Protein 3AZD (pdb70)

Secondary structure (DSSP, 8-state):
-HHHHHHHHHHHHHTTTTHHHHHHHHTTT-/-HHHHHHHHHHHHHHHHHHHHHHHHHHHH-

Solvent-accessible surface area: 5229 Å² total; per-residue (Å²): 118,140,78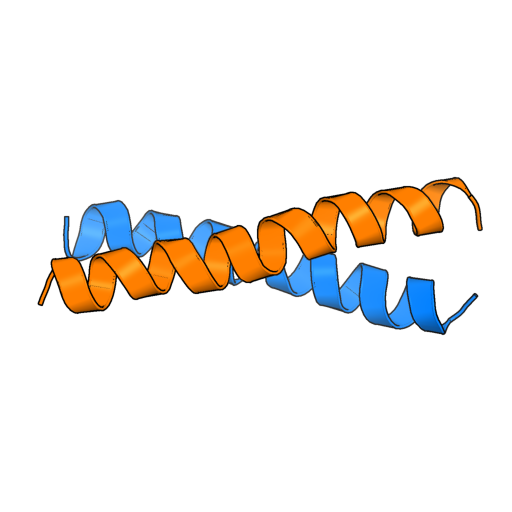,12,160,177,90,29,115,35,15,92,92,61,18,145,125,28,64,77,65,15,39,170,20,136,190,132,65,92,128,138,77,32,140,165,98,15,148,59,29,89,117,56,10,128,104,9,74,84,78,5,46,165,52,92,196,131,63,104

Organism: Saccharomyces cerevisiae (strain ATCC 204508 / S288c) (NCBI:txid559292)

InterPro domains:
  IPR004827 Basic-leucine zipper domain [PF07716] (225-276)
  IPR004827 Basic-leucine zipper domain [PS00036] (231-245)
  IPR004827 Basic-leucine zipper domain [PS50217] (231-276)
  IPR004827 Basic-leucine zipper domain [SM00338] (223-280)
  IPR046347 Basic-leucine zipper domain superfamily [SSF57959] (225-279)
  IPR050946 AP-1 Transcription Factor bZIP [PTHR11462] (76-279)

Foldseek 3Di:
DVVCVVVVCVVVVVVCVVVVVVVVVVVVVD/DVVVVVVCVVCVVVVVVVVVVVVVVVVVPD

Sequence (60 aa):
LEAVRRKIRSLQEQNYHLENEVARLKKLVGLEAVRRKIRSLQEQNYHLENEVARLKKLVG

Radius of gyration: 13.34 Å; Cα contacts (8 Å, |Δi|>4): 40; chains: 2; bounding box: 39×30×15 Å

B-factor: mean 13.56, std 6.85, range [2.0, 35.18]

GO terms:
  GO:0005634 nucleus (C, IDA)
  GO:0001228 DNA-binding transcription activator activity, RNA polymerase II-specific (F, IDA)
  GO:0003682 chromatin binding (F, IDA)
  GO:0003700 DNA-binding transcription factor activity (F, IDA)
  GO:0045899 positive regulation of RNA polymerase II transcription preinitiation complex assembly (P, IDA)
  GO:0043565 sequence-specific DNA binding (F, IDA)
  GO:0045899 positive regulation of RNA polymerase II transcription preinitiation complex assembly (P, IGI)
  GO:1903833 positive regulation of cellular response to amino acid starvation (P, IGI)
  GO:0060261 positive regulation of transcription initiation by RNA polymerase II (P, IGI)
  GO:0001228 DNA-binding transcription activator activity, RNA polymerase II-specific (F, IMP)
  GO:0003700 DNA-binding transcription factor activity (F, IMP)
  GO:0045899 positive regulation of RNA polymerase II transcription preinitiation complex assembly (P, IMP)
  GO:0045944 positive regulation of transcription by RNA polymerase II (P, IMP)
  GO:0010688 negative regulation of ribosomal protein gene transcription by RNA polymerase II (P, IMP)
  GO:0043565 sequence-specific DNA binding (F, HDA)
  GO:1903833 positive regulation of cellular response to amino acid starvation (P, IMP)
  GO:1990139 protein localization to nuclear periphery (P, IMP)
  GO:0031669 cellular response to nutrient levels (P, IMP)
  GO:0060261 positive regulation of transcription initiation by RNA polymerase II (P, IMP)
  GO:0000122 negative regulation of transcription by RNA polymerase II (P, IMP)

Structure (mmCIF, N/CA/C/O backbone):
data_3AZD
#
_entry.id   3AZD
#
_cell.length_a   33.000
_cell.length_b   33.000
_cell.length_c   52.030
_cell.angle_alpha   90.00
_cell.angle_beta   90.00
_cell.angle_gamma   120.00
#
_symmetry.space_group_name_H-M   'P 31'
#
loop_
_entity.id
_entity.type
_entity.pdbx_descri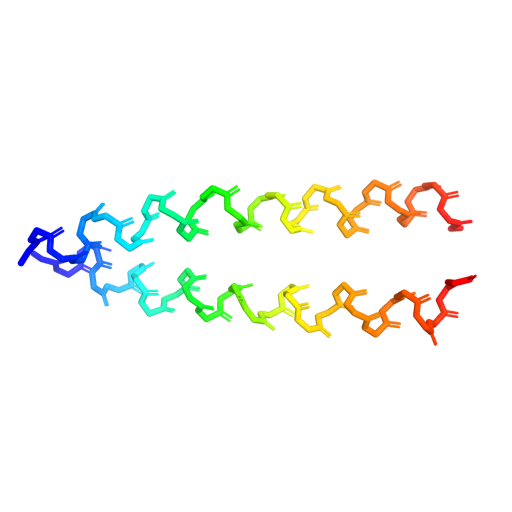ption
1 polymer 'short alpha-tropomyosin,transcription factor GCN4'
2 water water
#
loop_
_atom_site.group_PDB
_atom_site.id
_atom_site.type_symbol
_atom_site.label_atom_id
_atom_site.label_alt_id
_atom_site.label_comp_id
_atom_site.label_asym_id
_atom_site.label_entity_id
_atom_site.label_seq_id
_atom_site.pdbx_PDB_ins_code
_atom_site.Cartn_x
_atom_site.Cartn_y
_atom_site.Cartn_z
_atom_site.occupancy
_atom_site.B_iso_or_equiv
_atom_site.auth_seq_id
_atom_site.auth_comp_id
_atom_site.auth_asym_id
_atom_site.auth_atom_id
_atom_site.pdbx_PDB_model_num
ATOM 1 N N . LEU A 1 6 ? 16.907 -14.013 1.846 1.00 16.74 6 LEU A N 1
ATOM 2 C CA . LEU A 1 6 ? 16.790 -12.682 1.178 1.00 16.10 6 LEU A CA 1
ATOM 3 C C . LEU A 1 6 ? 15.361 -12.480 0.692 1.00 16.32 6 LEU A C 1
ATOM 4 O O . LEU A 1 6 ? 14.780 -11.414 0.865 1.00 16.35 6 LEU A O 1
ATOM 9 N N . GLU A 1 7 ? 14.792 -13.514 0.117 1.00 16.25 7 GLU A N 1
ATOM 10 C CA . GLU A 1 7 ? 13.500 -13.493 -0.519 1.00 15.88 7 GLU A CA 1
ATOM 11 C C . GLU A 1 7 ? 12.320 -12.870 0.260 1.00 16.31 7 GLU A C 1
ATOM 12 O O . GLU A 1 7 ? 11.375 -12.498 -0.352 1.00 17.30 7 GLU A O 1
ATOM 18 N N . ALA A 1 8 ? 12.361 -12.840 1.577 1.00 16.36 8 ALA A N 1
ATOM 19 C CA . ALA A 1 8 ? 11.304 -12.174 2.340 1.00 15.89 8 ALA A CA 1
ATOM 20 C C . ALA A 1 8 ? 11.335 -10.704 1.976 1.00 15.23 8 ALA A C 1
ATOM 21 O O . ALA A 1 8 ? 10.349 -10.136 1.502 1.00 16.29 8 ALA A O 1
ATOM 23 N N . VAL A 1 9 ? 12.503 -10.107 2.168 1.00 14.18 9 VAL A N 1
ATOM 24 C CA . VAL A 1 9 ? 12.751 -8.759 1.712 1.00 12.84 9 VAL A CA 1
ATOM 25 C C . VAL A 1 9 ? 12.556 -8.568 0.204 1.00 12.32 9 VAL A C 1
ATOM 26 O O . VAL A 1 9 ? 11.955 -7.582 -0.198 1.00 14.54 9 VAL A O 1
ATOM 30 N N . ARG A 1 10 ? 12.999 -9.545 -0.595 1.00 12.46 10 ARG A N 1
ATOM 31 C CA . ARG A 1 10 ? 12.985 -9.488 -2.071 1.00 10.71 10 ARG A CA 1
ATOM 32 C C . ARG A 1 10 ? 11.686 -10.008 -2.747 1.00 11.90 10 ARG A C 1
ATOM 33 O O . ARG A 1 10 ? 11.517 -9.786 -3.930 1.00 13.41 10 ARG A O 1
ATOM 41 N N . ARG A 1 11 ? 10.770 -10.679 -2.032 1.00 11.37 11 ARG A N 1
ATOM 42 C CA . ARG A 1 11 ? 9.357 -10.820 -2.521 1.00 10.55 11 ARG A CA 1
ATOM 43 C C . ARG A 1 11 ? 8.583 -9.569 -2.148 1.00 11.74 11 ARG A C 1
ATOM 44 O O . ARG A 1 11 ? 7.731 -9.081 -2.902 1.00 11.50 11 ARG A O 1
ATOM 52 N N . LYS A 1 12 ? 8.890 -9.068 -0.955 1.00 11.68 12 LYS A N 1
ATOM 53 C CA . LYS A 1 12 ? 8.167 -7.951 -0.365 1.00 11.39 12 LYS A CA 1
ATOM 54 C C . LYS A 1 12 ? 8.844 -6.619 -0.684 1.00 11.32 12 LYS A C 1
ATOM 55 O O . LYS A 1 12 ? 8.361 -5.557 -0.320 1.00 11.18 12 LYS A O 1
ATOM 61 N N . ILE A 1 13 ? 9.982 -6.651 -1.354 1.00 9.68 13 ILE A N 1
ATOM 62 C CA . ILE A 1 13 ? 10.514 -5.373 -1.818 1.00 7.34 13 ILE A CA 1
ATOM 63 C C . ILE A 1 13 ? 9.792 -5.030 -3.120 1.00 9.69 13 ILE A C 1
ATOM 64 O O . ILE A 1 13 ? 9.140 -3.971 -3.234 1.00 8.91 13 ILE A O 1
ATOM 69 N N . ARG A 1 14 ? 9.775 -6.046 -3.999 1.00 9.69 14 ARG A N 1
ATOM 70 C CA . ARG A 1 14 ? 8.992 -5.997 -5.194 1.00 10.74 14 ARG A CA 1
ATOM 71 C C . ARG A 1 14 ? 7.544 -5.591 -4.807 1.00 11.83 14 ARG A C 1
ATOM 72 O O . ARG A 1 14 ? 7.153 -4.521 -5.119 1.00 11.39 14 ARG A O 1
ATOM 80 N N . SER A 1 15 ? 6.890 -6.372 -3.936 1.00 10.88 15 SER A N 1
ATOM 81 C CA . SER A 1 15 ? 5.486 -6.185 -3.536 1.00 11.64 15 SER A CA 1
ATOM 82 C C . SER A 1 15 ? 5.163 -4.806 -2.937 1.00 12.03 15 SER A C 1
ATOM 83 O O . SER A 1 15 ? 4.096 -4.204 -3.189 1.00 12.93 15 SER A O 1
ATOM 86 N N . LEU A 1 16 ? 6.103 -4.341 -2.115 1.00 11.57 16 LEU A N 1
ATOM 87 C CA . LEU A 1 16 ? 5.946 -3.107 -1.346 1.00 10.19 16 LEU A CA 1
ATOM 88 C C . LEU A 1 16 ? 6.192 -1.871 -2.211 1.00 10.52 16 LEU A C 1
ATOM 89 O O . LEU A 1 16 ? 5.412 -0.912 -2.139 1.00 9.65 16 LEU A O 1
ATOM 94 N N . GLN A 1 17 ? 7.245 -1.900 -3.036 1.00 12.53 17 GLN A N 1
ATOM 95 C CA . GLN A 1 17 ? 7.445 -0.886 -4.082 1.00 13.52 17 GLN A CA 1
ATOM 96 C C . GLN A 1 17 ? 6.209 -0.890 -4.955 1.00 13.39 17 GLN A C 1
ATOM 97 O O . GLN A 1 17 ? 5.631 0.156 -5.260 1.00 13.09 17 GLN A O 1
ATOM 103 N N . GLU A 1 18 ? 5.822 -2.106 -5.327 1.00 13.63 18 GLU A N 1
ATOM 104 C CA . GLU A 1 18 ? 4.726 -2.400 -6.242 1.00 12.58 18 GLU A CA 1
ATOM 105 C C . GLU A 1 18 ? 3.384 -1.875 -5.702 1.00 13.34 18 GLU A C 1
ATOM 106 O O . GLU A 1 18 ? 2.434 -1.612 -6.455 1.00 11.11 18 GLU A O 1
ATOM 112 N N . GLN A 1 19 ? 3.327 -1.702 -4.385 1.00 12.60 19 GLN A N 1
ATOM 113 C CA . GLN A 1 19 ? 2.173 -1.085 -3.733 1.00 13.37 19 GLN A CA 1
ATOM 114 C C . GLN A 1 19 ? 2.423 0.408 -3.505 1.00 12.80 19 GLN A C 1
ATOM 115 O O . GLN A 1 19 ? 1.477 1.187 -3.317 1.00 12.42 19 GLN A O 1
ATOM 121 N N . ASN A 1 20 ? 3.689 0.775 -3.587 1.00 11.47 20 ASN A N 1
ATOM 122 C CA . ASN A 1 20 ? 4.225 2.122 -3.339 1.00 11.07 20 ASN A CA 1
ATOM 123 C C . ASN A 1 20 ? 4.228 2.974 -4.587 1.00 12.42 20 ASN A C 1
ATOM 124 O O . ASN A 1 20 ? 5.044 3.893 -4.745 1.00 12.73 20 ASN A O 1
ATOM 129 N N . TYR A 1 21 ? 3.440 2.502 -5.526 1.00 11.36 21 TYR A N 1
ATOM 130 C CA . TYR A 1 21 ? 3.033 3.193 -6.720 1.00 11.39 21 TYR A CA 1
ATOM 131 C C . TYR A 1 21 ? 1.579 2.764 -6.957 1.00 12.15 21 TYR A C 1
ATOM 132 O O . TYR A 1 21 ? 0.872 3.259 -7.776 1.00 12.25 21 TYR A O 1
ATOM 141 N N . HIS A 1 22 ? 1.163 1.757 -6.221 1.00 11.95 22 HIS A N 1
ATOM 142 C CA . HIS A 1 22 ? -0.201 1.295 -6.429 1.00 10.96 22 HIS A CA 1
ATOM 143 C C . HIS A 1 22 ? -1.122 2.339 -5.872 1.00 9.69 22 HIS A C 1
ATOM 144 O O . HIS A 1 22 ? -1.981 2.885 -6.574 1.00 10.23 22 HIS A O 1
ATOM 151 N N . LEU A 1 23 ? -0.862 2.625 -4.606 1.00 8.59 23 LEU A N 1
ATOM 152 C CA . LEU A 1 23 ? -1.506 3.663 -3.864 1.00 9.64 23 LEU A CA 1
ATOM 153 C C . LEU A 1 23 ? -0.938 5.032 -4.143 1.00 10.69 23 LEU A C 1
ATOM 154 O O . LEU A 1 23 ? -1.635 6.042 -3.977 1.00 11.50 23 LEU A O 1
ATOM 159 N N . GLU A 1 24 ? 0.333 5.044 -4.546 1.00 10.10 24 GLU A N 1
ATOM 160 C CA . GLU A 1 24 ? 1.065 6.280 -4.753 1.00 9.73 24 GLU A CA 1
ATOM 161 C C . GLU A 1 24 ? 0.490 7.005 -5.953 1.00 9.87 24 GLU A C 1
ATOM 162 O O . GLU A 1 24 ? 0.213 8.177 -5.829 1.00 8.95 24 GLU A O 1
ATOM 168 N N . ASN A 1 25 ? 0.219 6.316 -7.063 1.00 11.38 25 ASN A N 1
ATOM 169 C CA . ASN A 1 25 ? -0.609 6.893 -8.142 1.00 9.46 25 ASN A CA 1
ATOM 170 C C . ASN A 1 25 ? -2.114 6.673 -8.026 1.00 11.80 25 ASN A C 1
ATOM 171 O O . ASN A 1 25 ? -2.861 7.096 -8.908 1.00 11.39 25 ASN A O 1
ATOM 176 N N . GLU A 1 26 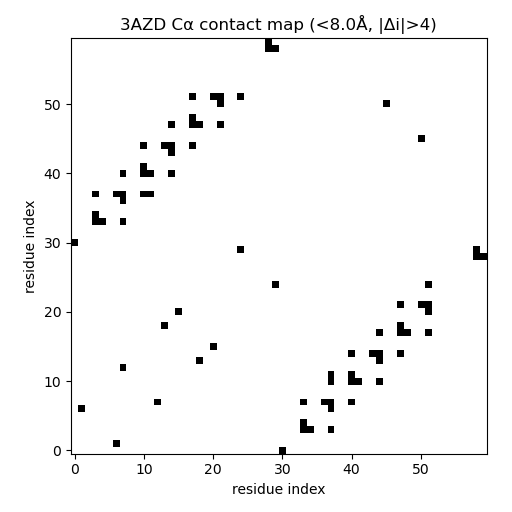? -2.559 5.975 -6.981 1.00 13.84 26 GLU A N 1
ATOM 177 C CA . GLU A 1 26 ? -3.996 5.871 -6.695 1.00 14.31 26 GLU A CA 1
ATOM 178 C C . GLU A 1 26 ? -4.437 7.152 -6.012 1.00 14.42 26 GLU A C 1
ATOM 179 O O . GLU A 1 26 ? -5.401 7.800 -6.443 1.00 14.75 26 GLU A O 1
ATOM 185 N N . VAL A 1 27 ? -3.716 7.489 -4.941 1.00 14.07 27 VAL A N 1
ATOM 186 C CA . VAL A 1 27 ? -3.888 8.739 -4.203 1.00 13.70 27 VAL A CA 1
ATOM 187 C C . VAL A 1 27 ? -3.921 9.916 -5.154 1.00 12.91 27 VAL A C 1
ATOM 188 O O . VAL A 1 27 ? -4.776 10.783 -5.052 1.00 13.04 27 VAL A O 1
ATOM 192 N N . ALA A 1 28 ? -3.000 9.915 -6.103 1.00 12.77 28 ALA A N 1
ATOM 193 C CA . ALA A 1 28 ? -2.891 11.074 -6.945 1.00 12.70 28 ALA A CA 1
ATOM 194 C C . ALA A 1 28 ? -4.200 11.361 -7.625 1.00 12.26 28 ALA A C 1
ATOM 195 O O . ALA A 1 28 ? -4.916 12.270 -7.296 1.00 13.74 28 ALA A O 1
ATOM 197 N N . ARG A 1 29 ? -4.566 10.387 -8.413 1.00 10.26 29 ARG A N 1
ATOM 198 C CA . ARG A 1 29 ? -5.790 10.438 -9.168 1.00 11.03 29 ARG A CA 1
ATOM 199 C C . ARG A 1 29 ? -6.928 10.866 -8.235 1.00 10.01 29 ARG A C 1
ATOM 200 O O . ARG A 1 29 ? -7.676 11.803 -8.515 1.00 8.89 29 ARG A O 1
ATOM 208 N N . LEU A 1 30 ? -7.020 10.251 -7.068 1.00 10.40 30 LEU A N 1
ATOM 209 C CA . LEU A 1 30 ? -8.169 10.563 -6.228 1.00 11.79 30 LEU A CA 1
ATOM 210 C C . LEU A 1 30 ? -8.145 12.058 -5.836 1.00 11.39 30 LEU A C 1
ATOM 211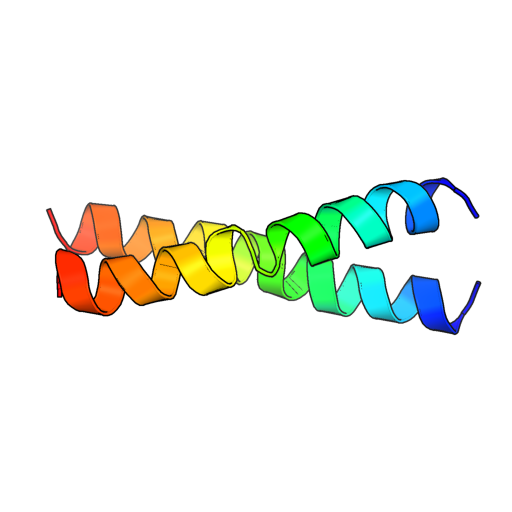 O O . LEU A 1 30 ? -9.187 12.666 -5.623 1.00 12.06 30 LEU A O 1
ATOM 216 N N . LYS A 1 31 ? -6.945 12.644 -5.818 1.00 11.71 31 LYS A N 1
ATOM 217 C CA . LYS A 1 31 ? -6.690 14.060 -5.476 1.00 11.82 31 LYS A CA 1
ATOM 218 C C . LYS A 1 31 ? -7.384 15.036 -6.444 1.00 10.73 31 LYS A C 1
ATOM 219 O O . LYS A 1 31 ? -7.797 16.145 -6.069 1.00 12.45 31 LYS A O 1
ATOM 225 N N . LYS A 1 32 ? -7.457 14.558 -7.689 1.00 10.45 32 LYS A N 1
ATOM 226 C CA . LYS A 1 32 ? -7.943 15.187 -8.914 1.00 9.91 32 LYS A CA 1
ATOM 227 C C . LYS A 1 32 ? -9.209 14.441 -9.391 1.00 10.19 32 LYS A C 1
ATOM 228 O O . LYS A 1 32 ? -9.614 14.490 -10.573 1.00 8.93 32 LYS A O 1
ATOM 234 N N . LEU A 1 33 ? -9.794 13.684 -8.468 1.00 8.15 33 LEU A N 1
ATOM 235 C CA . LEU A 1 33 ? -11.051 12.974 -8.760 1.00 7.74 33 LEU A CA 1
ATOM 236 C C . LEU A 1 33 ? -12.167 13.403 -7.737 1.00 9.99 33 LEU A C 1
ATOM 237 O O . LEU A 1 33 ? -13.236 13.999 -8.057 1.00 8.74 33 LEU A O 1
ATOM 242 N N . VAL A 1 34 ? -11.883 13.108 -6.471 1.00 11.26 34 VAL A N 1
ATOM 243 C CA . VAL A 1 34 ? -12.789 13.495 -5.374 1.00 10.86 34 VAL A CA 1
ATOM 244 C C . VAL A 1 34 ? -12.504 14.972 -4.988 1.00 10.57 34 VAL A C 1
ATOM 245 O O . VAL A 1 34 ? -13.409 15.804 -4.827 1.00 9.35 34 VAL A O 1
ATOM 249 N N . GLY A 1 35 ? -11.222 15.287 -4.864 1.00 9.56 35 GLY A N 1
ATOM 250 C CA . GLY A 1 35 ? -10.681 16.656 -5.022 1.00 6.82 35 GLY A CA 1
ATOM 251 C C . GLY 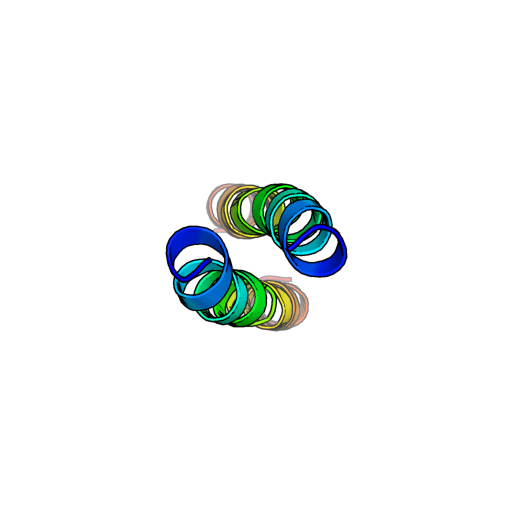A 1 35 ? -11.527 17.915 -4.800 1.00 8.30 35 GLY A C 1
ATOM 252 O O . GLY A 1 35 ? -10.986 19.010 -4.546 1.00 10.89 35 GLY A O 1
ATOM 253 N N . LEU B 1 6 ? 21.741 -7.466 0.605 1.00 9.07 6 LEU B N 1
ATOM 254 C CA . LEU B 1 6 ? 20.748 -7.651 1.710 1.00 11.11 6 LEU B CA 1
ATOM 255 C C . LEU B 1 6 ? 20.451 -6.332 2.471 1.00 8.91 6 LEU B C 1
ATOM 256 O O . LEU B 1 6 ? 19.315 -6.068 2.903 1.00 11.77 6 LEU B O 1
ATOM 261 N N . GLU B 1 7 ? 21.508 -5.532 2.611 1.00 10.87 7 GLU B N 1
ATOM 262 C CA . GLU B 1 7 ? 21.479 -4.269 3.374 1.00 10.04 7 GLU B CA 1
ATOM 263 C C . GLU B 1 7 ? 20.706 -3.105 2.647 1.00 10.85 7 GLU B C 1
ATOM 264 O O . GLU B 1 7 ? 19.811 -2.441 3.207 1.00 2.01 7 GLU B O 1
ATOM 270 N N . ALA B 1 8 ? 21.018 -2.924 1.359 1.00 10.46 8 ALA B N 1
ATOM 271 C CA . ALA B 1 8 ? 20.300 -2.013 0.447 1.00 9.59 8 ALA B CA 1
ATOM 272 C C . ALA B 1 8 ? 18.780 -2.379 0.535 1.00 9.52 8 ALA B C 1
ATOM 273 O O . ALA B 1 8 ? 18.008 -1.553 0.946 1.00 10.21 8 ALA B O 1
ATOM 275 N N . VAL B 1 9 ? 18.390 -3.661 0.323 1.00 10.40 9 VAL B N 1
ATOM 276 C CA . VAL B 1 9 ? 16.991 -4.200 0.385 1.00 10.46 9 VAL B CA 1
ATOM 277 C C . VAL B 1 9 ? 16.232 -4.120 1.741 1.00 10.65 9 VAL B C 1
ATOM 278 O O . VAL B 1 9 ? 14.979 -3.987 1.769 1.00 12.11 9 VAL B O 1
ATOM 282 N N . ARG B 1 10 ? 17.004 -4.262 2.829 1.00 10.90 10 ARG B N 1
ATOM 283 C CA . ARG B 1 10 ? 16.547 -4.057 4.226 1.00 10.35 10 ARG B CA 1
ATOM 284 C C . ARG B 1 10 ? 16.138 -2.611 4.587 1.00 6.58 10 ARG B C 1
ATOM 285 O O . ARG B 1 10 ? 15.292 -2.394 5.425 1.00 4.58 10 ARG B O 1
ATOM 293 N N . ARG B 1 11 ? 16.768 -1.620 3.987 1.00 9.87 11 ARG B N 1
ATOM 294 C CA . ARG B 1 11 ? 16.384 -0.213 4.116 1.00 8.60 11 ARG B CA 1
ATOM 295 C C . ARG B 1 11 ? 15.195 0.165 3.154 1.00 9.84 11 ARG B C 1
ATOM 296 O O . ARG B 1 11 ? 14.211 0.836 3.531 1.00 8.87 11 ARG B O 1
ATOM 304 N N . LYS B 1 12 ? 15.246 -0.351 1.933 1.00 10.10 12 LYS B N 1
ATOM 305 C CA . LYS B 1 12 ? 14.164 -0.127 0.973 1.00 11.42 12 LYS B CA 1
ATOM 306 C C . LYS B 1 12 ? 12.784 -0.473 1.527 1.00 10.76 12 LYS B C 1
ATOM 307 O O . LYS B 1 12 ? 11.920 0.408 1.618 1.00 9.64 12 LYS B O 1
ATOM 313 N N . ILE B 1 13 ? 12.631 -1.738 1.938 1.00 11.61 13 ILE B N 1
ATOM 314 C CA . ILE B 1 13 ? 11.397 -2.250 2.544 1.00 10.62 13 ILE B CA 1
ATOM 315 C C . ILE B 1 13 ? 10.908 -1.519 3.789 1.00 11.93 13 ILE B C 1
ATOM 316 O O . ILE B 1 13 ? 9.739 -1.617 4.120 1.00 12.31 13 ILE B O 1
ATOM 321 N N . ARG B 1 14 ? 11.788 -0.803 4.482 1.00 11.50 14 ARG B N 1
ATOM 322 C CA . ARG B 1 14 ? 11.377 -0.075 5.687 1.00 11.48 14 ARG B CA 1
ATOM 323 C C . ARG B 1 14 ? 10.907 1.315 5.332 1.00 10.76 14 ARG B C 1
ATOM 324 O O . ARG B 1 14 ? 9.954 1.800 5.922 1.00 12.70 14 ARG B O 1
ATOM 332 N N . SER B 1 15 ? 11.606 1.934 4.379 1.00 10.49 15 SER B N 1
ATOM 333 C CA . SER B 1 15 ? 11.151 3.130 3.657 1.00 11.75 15 SER B CA 1
ATOM 334 C C . SER B 1 15 ? 9.813 2.906 2.938 1.00 12.01 15 SER B C 1
ATOM 335 O O . SER B 1 15 ? 8.946 3.784 2.938 1.00 12.41 15 SER B O 1
ATOM 338 N N . LEU B 1 16 ? 9.672 1.737 2.311 1.00 12.69 16 LEU B N 1
ATOM 339 C CA . LEU B 1 16 ? 8.490 1.380 1.506 1.00 13.10 16 LEU B CA 1
ATOM 340 C C . LEU B 1 16 ? 7.291 0.925 2.339 1.00 13.13 16 LEU B C 1
ATOM 341 O O . LEU B 1 16 ? 6.138 1.167 1.986 1.00 12.10 16 LEU B O 1
ATOM 346 N N . GLN B 1 17 ? 7.591 0.230 3.425 1.00 12.69 17 GLN B N 1
ATOM 347 C CA . GLN B 1 17 ? 6.635 -0.112 4.463 1.00 12.31 17 GLN B CA 1
ATOM 348 C C . GLN B 1 17 ? 6.096 1.107 5.221 1.00 12.88 17 GLN B C 1
ATOM 349 O O . GLN B 1 17 ? 4.957 1.104 5.708 1.00 12.47 17 GLN B O 1
ATOM 355 N N . GLU B 1 18 ? 6.945 2.121 5.352 1.00 12.84 18 GLU B N 1
ATOM 356 C CA . GLU B 1 18 ? 6.598 3.380 6.009 1.00 13.11 18 GLU B CA 1
ATOM 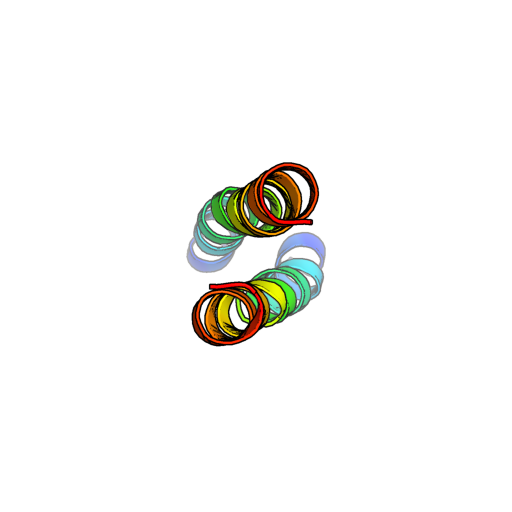357 C C . GLU B 1 18 ? 5.485 4.093 5.266 1.00 13.03 18 GLU B C 1
ATOM 358 O O . GLU B 1 18 ? 4.490 4.506 5.847 1.00 12.92 18 GLU B O 1
ATOM 364 N N . GLN B 1 19 ? 5.714 4.247 3.972 1.00 10.81 19 GLN B N 1
ATOM 365 C CA . GLN B 1 19 ? 4.830 4.871 3.019 1.00 12.17 19 GLN B CA 1
ATOM 366 C C . GLN B 1 19 ? 3.606 4.024 2.516 1.00 12.33 19 GLN B C 1
ATOM 367 O O . GLN B 1 19 ? 2.586 4.598 2.128 1.00 13.61 19 GLN B O 1
ATOM 373 N N . ASN B 1 20 ? 3.721 2.687 2.525 1.00 10.05 20 ASN B N 1
ATOM 374 C CA . ASN B 1 20 ? 2.716 1.732 2.024 1.00 11.32 20 ASN B CA 1
ATOM 375 C C . ASN B 1 20 ? 1.394 1.955 2.731 1.00 11.00 20 ASN B C 1
ATOM 376 O O . ASN B 1 20 ? 0.335 1.971 2.113 1.00 9.24 20 ASN B O 1
ATOM 381 N N . TYR B 1 21 ? 1.497 2.153 4.040 1.00 11.44 21 TYR B N 1
ATOM 382 C CA . TYR B 1 21 ? 0.390 2.357 4.943 1.00 11.19 21 TYR B CA 1
ATOM 383 C C . TYR B 1 21 ? 0.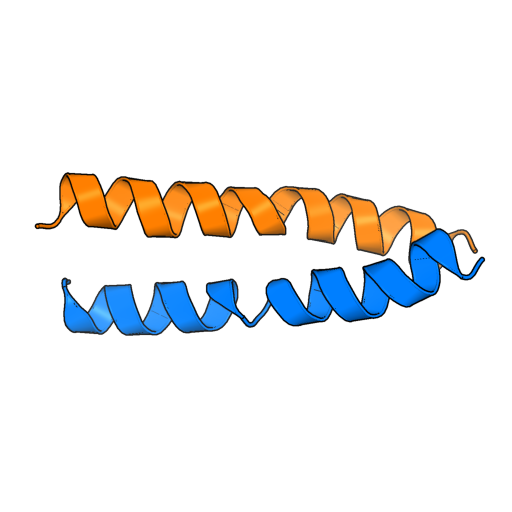062 3.843 5.005 1.00 8.81 21 TYR B C 1
ATOM 384 O O . TYR B 1 21 ? -1.119 4.245 5.031 1.00 9.34 21 TYR B O 1
ATOM 393 N N . HIS B 1 22 ? 1.116 4.656 5.052 1.00 8.97 22 HIS B N 1
ATOM 394 C CA . HIS B 1 22 ? 1.057 6.103 4.872 1.00 8.88 22 HI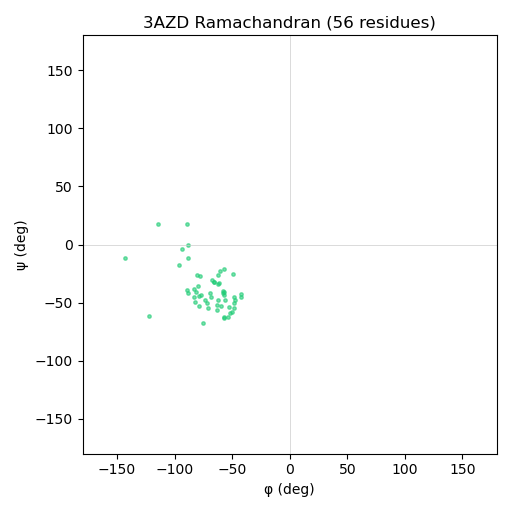S B CA 1
ATOM 395 C C . HIS B 1 22 ? 0.082 6.342 3.697 1.00 8.58 22 HIS B C 1
ATOM 396 O O . HIS B 1 22 ? -0.796 7.118 3.773 1.00 12.28 22 HIS B O 1
ATOM 403 N N . LEU B 1 23 ? 0.252 5.557 2.643 1.00 8.57 23 LEU B N 1
ATOM 404 C CA . LEU B 1 23 ? -0.572 5.697 1.462 1.00 7.21 23 LEU B CA 1
ATOM 405 C C . LEU B 1 23 ? -1.993 5.077 1.634 1.00 9.63 23 LEU B C 1
ATOM 406 O O . LEU B 1 23 ? -3.055 5.650 1.260 1.00 7.69 23 LEU B O 1
ATOM 411 N N . GLU B 1 24 ? -2.005 3.899 2.235 1.00 6.34 24 GLU B N 1
ATOM 412 C CA . GLU B 1 24 ? -3.286 3.240 2.590 1.00 7.92 24 GLU B CA 1
ATOM 413 C C . GLU B 1 24 ? -4.098 3.977 3.719 1.00 7.68 24 GLU B C 1
ATOM 414 O O . GLU B 1 24 ? -5.341 3.978 3.756 1.00 2.00 24 GLU B O 1
ATOM 420 N N . ASN B 1 25 ? -3.372 4.650 4.623 1.00 9.83 25 ASN B N 1
ATOM 421 C CA . ASN B 1 25 ? -3.924 5.639 5.620 1.00 11.16 25 ASN B CA 1
ATOM 422 C C . ASN B 1 25 ? -4.409 7.016 5.051 1.00 10.72 25 ASN B C 1
ATOM 423 O O . ASN B 1 25 ? -5.525 7.470 5.356 1.00 8.75 25 ASN B O 1
ATOM 428 N N . GLU B 1 26 ? -3.562 7.679 4.253 1.00 8.85 26 GLU B N 1
ATOM 429 C CA . GLU B 1 26 ? -3.906 8.962 3.591 1.00 9.96 26 GLU B CA 1
ATOM 430 C C . GLU B 1 26 ? -4.972 8.796 2.488 1.00 9.08 26 GLU B C 1
ATOM 431 O O . GLU B 1 26 ? -5.876 9.609 2.393 1.00 8.70 26 GLU B O 1
ATOM 437 N N . VAL B 1 27 ? -4.879 7.750 1.666 1.00 9.44 27 VAL B N 1
ATOM 438 C CA . VAL B 1 27 ? -5.867 7.514 0.613 1.00 8.96 27 VAL B CA 1
ATOM 439 C C . VAL B 1 27 ? -7.238 7.287 1.273 1.00 8.21 27 VAL B C 1
ATOM 440 O O . VAL B 1 27 ? -8.206 7.935 0.874 1.00 10.25 27 VAL B O 1
ATOM 444 N N . ALA B 1 28 ? -7.284 6.428 2.307 1.00 11.14 28 ALA B N 1
ATOM 445 C CA . ALA B 1 28 ? -8.465 6.204 3.155 1.00 11.38 28 ALA B CA 1
ATOM 446 C C . ALA B 1 28 ? -8.992 7.487 3.822 1.00 11.74 28 ALA B C 1
ATOM 447 O O . ALA B 1 28 ? -10.105 7.921 3.543 1.00 11.80 28 ALA B O 1
ATOM 449 N N . ARG B 1 29 ? -8.169 8.083 4.685 1.00 9.31 29 ARG B N 1
ATOM 450 C CA . ARG B 1 29 ? -8.514 9.265 5.490 1.00 10.10 29 ARG B CA 1
ATOM 451 C C . ARG B 1 29 ? -9.284 10.329 4.700 1.00 9.90 29 ARG B C 1
ATOM 452 O O . ARG B 1 29 ? -10.267 10.898 5.175 1.00 11.56 29 ARG B O 1
ATOM 460 N N . LEU B 1 30 ? -8.821 10.561 3.470 1.00 7.25 30 LEU B N 1
ATOM 461 C CA . LEU B 1 30 ? -9.500 11.409 2.478 1.00 6.99 30 LEU B CA 1
ATOM 462 C C . LEU B 1 30 ? -10.914 10.894 2.131 1.00 9.94 30 LEU B C 1
ATOM 463 O O . LEU B 1 30 ? -11.891 11.660 2.179 1.00 8.48 30 LEU B O 1
ATOM 468 N N . LYS B 1 31 ? -10.992 9.611 1.756 1.00 10.61 31 LYS B N 1
ATOM 469 C CA . LYS B 1 31 ? -12.207 8.938 1.277 1.00 10.31 31 LYS B CA 1
ATOM 470 C C . LYS B 1 31 ? -13.285 9.189 2.356 1.00 10.90 31 LYS B C 1
ATOM 471 O O . LYS B 1 31 ? -14.277 9.878 2.129 1.00 9.97 31 LYS B O 1
ATOM 477 N N . LYS B 1 32 ? -13.063 8.708 3.569 1.00 11.45 32 LYS B N 1
ATOM 478 C CA . LYS B 1 32 ? -13.973 9.056 4.676 1.00 11.38 32 LYS B CA 1
ATOM 479 C C . LYS B 1 32 ? -14.232 10.573 4.741 1.00 10.59 32 LYS B C 1
ATOM 480 O O . LYS B 1 32 ? -15.376 11.029 4.711 1.00 10.90 32 LYS B O 1
ATOM 486 N N . LEU B 1 33 ? -13.139 11.327 4.821 1.00 10.82 33 LEU B N 1
ATOM 487 C CA . LEU B 1 33 ? -13.074 12.781 4.713 1.00 9.45 33 LEU B CA 1
ATOM 488 C C . LEU B 1 33 ? -13.837 13.299 3.502 1.00 10.38 33 LEU B C 1
ATOM 489 O O . LEU B 1 33 ? -14.640 14.219 3.628 1.00 10.34 33 LEU B O 1
ATOM 494 N N . VAL B 1 34 ? -13.557 12.706 2.337 1.00 11.46 34 VAL B N 1
ATOM 495 C CA . VAL B 1 34 ? -14.172 13.259 1.111 1.00 10.82 34 VAL B CA 1
ATOM 496 C C . VAL B 1 34 ? -15.659 12.973 0.854 1.00 10.94 34 VAL B C 1
ATOM 497 O O . VAL B 1 34 ? -16.477 13.860 0.912 1.00 11.63 34 VAL B O 1
ATOM 501 N N . GLY B 1 35 ? -16.008 11.735 0.599 1.00 10.88 35 GLY B N 1
ATOM 502 C CA . GLY B 1 35 ? -17.407 11.360 0.464 1.00 8.00 35 GLY B CA 1
ATOM 503 C C . GLY B 1 35 ? -17.491 9.859 0.556 1.00 10.26 35 GLY B C 1
ATOM 504 O O . GLY B 1 35 ? -18.560 9.287 0.454 1.00 6.86 35 GLY B O 1
#